Protein AF-A0A2D8QE80-F1 (afdb_monomer)

pLDDT: mean 81.9, std 15.68, range [45.59, 97.5]

Nearest PDB structures (foldseek):
  5c21-assembly1_A  TM=8.845E-01  e=2.090E+00  Escherichia coli
  5c22-assembly3_C  TM=7.938E-01  e=4.450E+00  Escherichia coli
  5c22-assembly4_D  TM=7.635E-01  e=3.923E+00  Escherichia coli
  5azs-assembly1_C  TM=6.085E-01  e=4.739E+00  Pseudomonas aeruginosa PAO1
  4tko-assembly1_B  TM=6.376E-01  e=6.915E+00  Aquifex aeolicus VF5

Foldseek 3Di:
DVLVVQLVVLVVVLVVVVVCVVVVNDDVVVNVVSVVSNVVSVVVVVVVVVVVVVVVVVVCVVVCCPPCVNVVPPDPDDDVVVVCVVCVCVVVDDPPDRD

Sequence (99 aa):
AAREAQVEAATTALDGVAREVDLGRRPLIDLLDAQRDLLDASEALAGARRDVVVAAFGVLAATGGLEARALALDVPYHDPTGDYEAVKWRVFVNPITGE

Secondary structure (DSSP, 8-state):
-HHHHHHHHHHHHHHHHHHHHHTTSS-HHHHHHHHHHHHHHHHHHHH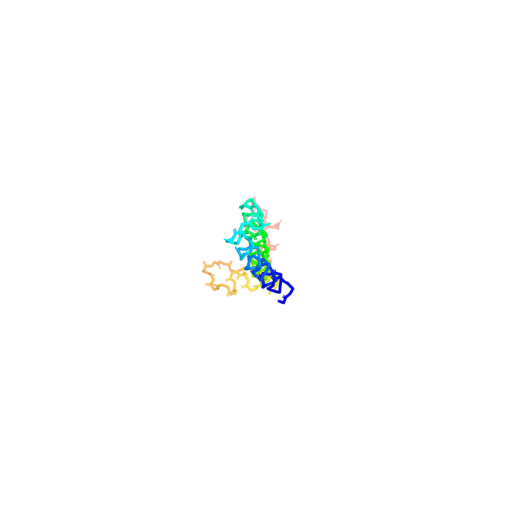HHHHHHHHHHHHHHHTTTTSTTTTT-SS----HHHHHHHHTTTTT--TTS--

Mean predicted aligned error: 12.82 Å

Solvent-accessible surface area (backbone atoms only — not comparable to full-atom values): 5681 Å² total; per-residue (Å²): 106,74,49,55,53,44,31,54,50,29,49,55,49,30,59,50,42,46,56,33,32,76,70,67,76,41,61,67,64,59,39,52,50,32,50,48,52,29,48,56,29,45,52,53,35,53,50,55,55,48,49,52,53,54,49,51,51,50,51,35,47,77,71,44,57,69,34,56,81,62,64,70,47,99,59,92,72,90,45,76,65,62,53,45,65,69,49,67,53,66,84,72,59,55,95,88,51,100,118

Structure (mmCIF, N/CA/C/O backbone):
data_AF-A0A2D8QE80-F1
#
_entry.id   AF-A0A2D8QE80-F1
#
loop_
_atom_site.group_PDB
_atom_site.id
_atom_site.type_symbol
_atom_site.label_atom_id
_atom_site.label_alt_id
_atom_site.label_comp_id
_atom_site.label_asym_id
_atom_site.label_entity_id
_atom_site.label_seq_id
_atom_site.pdbx_PDB_ins_code
_atom_site.Cartn_x
_atom_site.Cartn_y
_atom_site.Cartn_z
_atom_site.occupancy
_atom_site.B_iso_or_equiv
_atom_site.auth_seq_id
_atom_site.auth_comp_id
_atom_site.auth_asym_id
_atom_site.auth_atom_id
_atom_site.pdbx_PDB_model_num
ATOM 1 N N . ALA A 1 1 ? 1.179 -10.799 -1.276 1.00 74.00 1 ALA A N 1
ATOM 2 C CA . ALA A 1 1 ? 1.184 -11.720 -0.120 1.00 74.00 1 ALA A CA 1
ATOM 3 C C . ALA A 1 1 ? 1.390 -10.990 1.211 1.00 74.00 1 ALA A C 1
ATOM 5 O O . ALA A 1 1 ? 0.398 -10.635 1.824 1.00 74.00 1 ALA A O 1
ATOM 6 N N . ALA A 1 2 ? 2.620 -10.694 1.661 1.00 88.88 2 ALA A N 1
ATOM 7 C CA . ALA A 1 2 ? 2.842 -10.152 3.017 1.00 88.88 2 ALA A CA 1
ATOM 8 C C . ALA A 1 2 ? 2.157 -8.793 3.281 1.00 88.88 2 ALA A C 1
ATOM 10 O O . ALA A 1 2 ? 1.516 -8.618 4.310 1.00 88.88 2 ALA A O 1
ATOM 11 N N . ARG A 1 3 ? 2.242 -7.847 2.332 1.00 89.94 3 ARG A N 1
ATOM 12 C CA . ARG A 1 3 ? 1.587 -6.528 2.448 1.00 89.94 3 ARG A CA 1
ATOM 13 C C . ARG A 1 3 ? 0.063 -6.592 2.333 1.00 89.94 3 ARG A C 1
ATOM 15 O O . ARG A 1 3 ? -0.620 -5.795 2.952 1.00 89.94 3 ARG A O 1
ATOM 22 N N . GLU A 1 4 ? -0.467 -7.555 1.584 1.00 92.69 4 GLU A N 1
ATOM 23 C CA . GLU A 1 4 ? -1.919 -7.772 1.469 1.00 92.69 4 GLU A CA 1
ATOM 24 C C . GLU A 1 4 ? -2.477 -8.355 2.769 1.00 92.69 4 GLU A C 1
ATOM 26 O O . GLU A 1 4 ? -3.441 -7.824 3.305 1.00 92.69 4 GLU A O 1
ATOM 31 N N . ALA A 1 5 ? -1.792 -9.349 3.345 1.00 94.00 5 ALA A N 1
ATOM 32 C CA . ALA A 1 5 ? -2.139 -9.892 4.656 1.00 94.00 5 ALA A CA 1
ATOM 33 C C . ALA A 1 5 ? -2.069 -8.827 5.767 1.00 94.00 5 ALA A C 1
ATOM 35 O O . ALA A 1 5 ? -2.872 -8.848 6.694 1.00 94.00 5 ALA A O 1
ATOM 36 N N . GLN A 1 6 ? -1.134 -7.872 5.669 1.00 92.44 6 GLN A N 1
ATOM 37 C CA . GLN A 1 6 ? -1.043 -6.745 6.603 1.00 92.44 6 GLN A CA 1
ATOM 38 C C . GLN A 1 6 ? -2.284 -5.837 6.527 1.00 92.44 6 GLN A C 1
ATOM 40 O O . GLN A 1 6 ? -2.804 -5.440 7.567 1.00 92.44 6 GLN A O 1
ATOM 45 N N . VAL A 1 7 ? -2.781 -5.543 5.321 1.00 96.25 7 VAL A N 1
ATOM 46 C CA . VAL A 1 7 ? -4.011 -4.754 5.119 1.00 96.25 7 VAL A CA 1
ATOM 47 C C . VAL A 1 7 ? -5.237 -5.504 5.642 1.00 96.25 7 VAL A C 1
ATOM 49 O O . VAL A 1 7 ? -6.060 -4.916 6.341 1.00 96.25 7 VAL A O 1
ATOM 52 N N . GLU A 1 8 ? -5.353 -6.805 5.371 1.00 96.69 8 GLU A N 1
ATOM 53 C CA . GLU A 1 8 ? -6.458 -7.630 5.886 1.00 96.69 8 GLU A CA 1
ATOM 54 C C . GLU A 1 8 ? -6.464 -7.698 7.421 1.00 96.69 8 GLU A C 1
ATOM 56 O O . GLU A 1 8 ? -7.512 -7.538 8.058 1.00 96.69 8 GLU A O 1
ATOM 61 N N . ALA A 1 9 ? -5.289 -7.878 8.030 1.00 96.31 9 ALA A N 1
ATOM 62 C CA . ALA A 1 9 ? -5.141 -7.886 9.480 1.00 96.31 9 ALA A CA 1
ATOM 63 C C . ALA A 1 9 ? -5.508 -6.528 10.099 1.00 96.31 9 ALA A C 1
ATOM 65 O O . ALA A 1 9 ? -6.268 -6.490 11.066 1.00 96.31 9 ALA A O 1
ATOM 66 N N . ALA A 1 10 ? -5.028 -5.420 9.521 1.00 95.88 10 ALA A N 1
ATOM 67 C CA . ALA A 1 10 ? -5.355 -4.069 9.979 1.00 95.88 10 ALA A CA 1
ATOM 68 C C . ALA A 1 10 ? -6.855 -3.759 9.838 1.00 95.88 10 ALA A C 1
ATOM 70 O O . ALA A 1 10 ? -7.449 -3.170 10.737 1.00 95.88 10 ALA A O 1
ATOM 71 N N . THR A 1 11 ? -7.492 -4.231 8.762 1.00 96.81 11 THR A N 1
ATOM 72 C CA . THR A 1 11 ? -8.945 -4.100 8.558 1.00 96.81 11 THR A CA 1
ATOM 73 C C . THR A 1 11 ? -9.719 -4.839 9.651 1.00 96.81 11 THR A C 1
ATOM 75 O O . THR A 1 11 ? -10.613 -4.279 10.279 1.00 96.81 11 THR A O 1
ATOM 78 N N . THR A 1 12 ? -9.321 -6.077 9.954 1.00 97.38 12 THR A N 1
ATOM 79 C CA . THR A 1 12 ? -9.958 -6.874 11.016 1.00 97.38 12 THR A CA 1
ATOM 80 C C . THR A 1 12 ? -9.770 -6.236 12.397 1.00 97.38 12 THR A C 1
ATOM 82 O O . THR A 1 12 ? -10.680 -6.262 13.228 1.00 97.38 12 THR A O 1
ATOM 85 N N . ALA A 1 13 ? -8.594 -5.655 12.658 1.00 94.81 13 ALA A N 1
ATOM 86 C CA . ALA A 1 13 ? -8.312 -4.943 13.902 1.00 94.81 13 ALA A CA 1
ATOM 87 C C . ALA A 1 13 ? -9.183 -3.685 14.044 1.00 94.81 13 ALA A C 1
ATOM 89 O O . ALA A 1 13 ? -9.783 -3.480 15.101 1.00 94.81 13 ALA A O 1
ATOM 90 N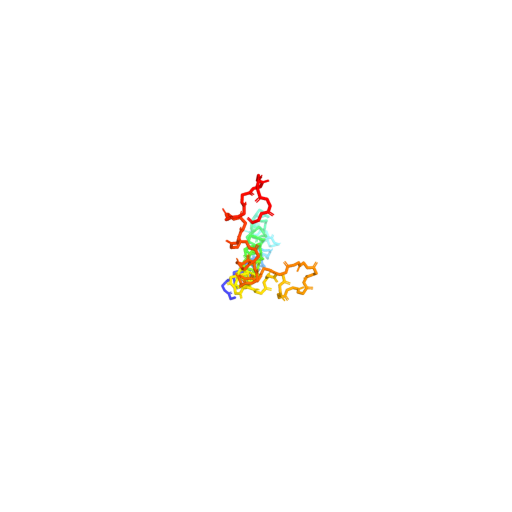 N . LEU A 1 14 ? -9.318 -2.901 12.970 1.00 96.75 14 LEU A N 1
ATOM 91 C CA . LEU A 1 14 ? -10.201 -1.739 12.909 1.00 96.75 14 LEU A CA 1
ATOM 92 C C . LEU A 1 14 ? -11.655 -2.116 13.221 1.00 96.75 14 LEU A C 1
ATOM 94 O O . LEU A 1 14 ? -12.278 -1.478 14.067 1.00 96.75 14 LEU A O 1
ATOM 98 N N . ASP A 1 15 ? -12.170 -3.194 12.627 1.00 96.69 15 ASP A N 1
ATOM 99 C CA . ASP A 1 15 ? -13.527 -3.690 12.897 1.00 96.69 15 ASP A CA 1
ATOM 100 C C . ASP A 1 15 ? -13.716 -4.155 14.353 1.00 96.69 15 ASP A C 1
ATOM 102 O O . ASP A 1 15 ? -14.821 -4.116 14.907 1.00 96.69 15 ASP A O 1
ATOM 106 N N . GLY A 1 16 ? -12.652 -4.639 14.997 1.00 96.12 16 GLY A N 1
ATOM 107 C CA . GLY A 1 16 ? -12.641 -4.950 16.426 1.00 96.12 16 GLY A CA 1
ATOM 108 C C . GLY A 1 16 ? -12.756 -3.691 17.283 1.00 96.12 16 GLY A C 1
ATOM 109 O O . GLY A 1 16 ? -13.652 -3.593 18.122 1.00 96.12 16 GLY A O 1
ATOM 110 N N . VAL A 1 17 ? -11.889 -2.709 17.030 1.00 95.62 17 VAL A N 1
ATOM 111 C CA . VAL A 1 17 ? -11.844 -1.449 17.785 1.00 95.62 17 VAL A CA 1
ATOM 112 C C . VAL A 1 17 ? -13.114 -0.626 17.577 1.00 95.62 17 VAL A C 1
ATOM 114 O O . VAL A 1 17 ? -13.655 -0.107 18.549 1.00 95.62 17 VAL A O 1
ATOM 117 N N . ALA A 1 18 ? -13.649 -0.567 16.355 1.00 94.62 18 ALA A N 1
ATOM 118 C CA . ALA A 1 18 ? -14.903 0.122 16.051 1.00 94.62 18 ALA A CA 1
ATOM 119 C C . ALA A 1 18 ? -16.059 -0.398 16.914 1.00 94.62 18 ALA A C 1
ATOM 121 O O . ALA A 1 18 ? -16.762 0.386 17.549 1.00 94.62 18 ALA A O 1
ATOM 122 N N . ARG A 1 19 ? -16.184 -1.726 17.043 1.00 96.56 19 ARG A N 1
ATOM 123 C CA . ARG A 1 19 ? -17.193 -2.340 17.918 1.00 96.56 19 ARG A CA 1
ATOM 124 C C . ARG A 1 19 ? -16.981 -1.998 19.392 1.00 96.56 19 ARG A C 1
ATOM 126 O O . ARG A 1 19 ? -17.952 -1.828 20.121 1.00 96.56 19 ARG A O 1
ATOM 133 N N . GLU A 1 20 ? -15.740 -1.906 19.862 1.00 95.56 20 GLU A N 1
ATOM 134 C CA . GLU A 1 20 ? -15.454 -1.538 21.255 1.00 95.56 20 GLU A CA 1
ATOM 135 C C . GLU A 1 20 ? -15.720 -0.055 21.544 1.00 95.56 20 GLU A C 1
ATOM 137 O O . GLU A 1 20 ? -16.175 0.276 22.643 1.00 95.56 20 GLU A O 1
ATOM 142 N N . VAL A 1 21 ? -15.491 0.822 20.565 1.00 95.69 21 VAL A N 1
ATOM 143 C CA . VAL A 1 21 ? -15.811 2.253 20.650 1.00 95.69 21 VAL A CA 1
ATOM 144 C C . VAL A 1 21 ? -17.322 2.483 20.632 1.00 95.69 21 VAL A C 1
ATOM 146 O O . VAL A 1 21 ? -17.815 3.229 21.476 1.00 95.69 21 VAL A O 1
ATOM 149 N N . ASP A 1 22 ? -18.075 1.780 19.780 1.00 94.44 22 ASP A N 1
ATOM 150 C CA . ASP A 1 22 ? -19.548 1.840 19.757 1.00 94.44 22 ASP A CA 1
ATOM 151 C C . ASP A 1 22 ? -20.169 1.407 21.094 1.00 94.44 22 ASP A C 1
ATOM 153 O O . ASP A 1 22 ? -21.174 1.955 21.547 1.00 94.44 22 ASP A O 1
ATOM 157 N N . LEU A 1 23 ? -19.544 0.433 21.762 1.00 95.81 23 LEU A N 1
ATOM 158 C CA . LEU A 1 23 ? -19.937 -0.029 23.095 1.00 95.81 23 LEU A CA 1
ATOM 159 C C . LEU A 1 23 ? -19.437 0.885 24.231 1.00 95.81 23 LEU A C 1
ATOM 161 O O . LEU A 1 23 ? -19.690 0.584 25.399 1.00 95.81 23 LEU A O 1
ATOM 165 N N . GLY A 1 24 ? -18.700 1.957 23.923 1.00 94.00 24 GLY A N 1
ATOM 166 C CA . GLY A 1 24 ? -18.109 2.871 24.905 1.00 94.00 24 GLY A CA 1
ATOM 167 C C . GLY A 1 24 ? -17.016 2.240 25.775 1.00 94.00 24 GLY A C 1
ATOM 168 O O . GLY A 1 24 ? -16.711 2.751 26.851 1.00 94.00 24 GLY A O 1
ATOM 169 N N . ARG A 1 25 ? -16.446 1.105 25.349 1.00 93.38 25 ARG A N 1
ATOM 170 C CA . ARG A 1 25 ? -15.392 0.368 26.070 1.00 93.38 25 ARG A CA 1
ATOM 171 C C . ARG A 1 25 ? -13.987 0.828 25.704 1.00 93.38 25 ARG A C 1
ATOM 173 O O . ARG A 1 25 ? -13.060 0.575 26.472 1.00 93.38 25 ARG A O 1
ATOM 180 N N . ARG A 1 26 ? -13.840 1.509 24.566 1.00 91.38 26 ARG A N 1
ATOM 181 C CA . ARG A 1 26 ? -12.603 2.166 24.147 1.00 91.38 26 ARG A CA 1
ATOM 182 C C . ARG A 1 26 ? -12.815 3.641 23.805 1.00 91.38 26 ARG A C 1
ATOM 184 O O . ARG A 1 26 ? -13.909 4.015 23.381 1.00 91.38 26 ARG A O 1
ATOM 191 N N . PRO A 1 27 ? -11.784 4.483 23.981 1.00 94.94 27 PRO A N 1
ATOM 192 C CA . PRO A 1 27 ? -11.782 5.856 23.489 1.00 94.94 27 PRO A CA 1
ATOM 193 C C . PRO A 1 27 ? -11.893 5.938 21.958 1.00 94.94 27 PRO A C 1
ATOM 195 O O . PRO A 1 27 ? -11.332 5.107 21.252 1.00 94.94 27 PRO A O 1
ATOM 198 N N . LEU A 1 28 ? -12.509 7.005 21.431 1.00 93.00 28 LEU A N 1
ATOM 199 C CA . LEU A 1 28 ? -12.544 7.284 19.983 1.00 93.00 28 LEU A CA 1
ATOM 200 C C . LEU A 1 28 ? -11.140 7.441 19.369 1.00 93.00 28 LEU A C 1
ATOM 202 O O . LEU A 1 28 ? -10.961 7.168 18.186 1.00 93.00 28 LEU A O 1
ATOM 206 N N . ILE A 1 29 ? -10.143 7.865 20.155 1.00 96.25 29 ILE A N 1
ATOM 207 C CA . ILE A 1 29 ? -8.766 7.986 19.660 1.00 96.25 29 ILE A CA 1
ATOM 208 C C . ILE A 1 29 ? -8.196 6.627 19.230 1.00 96.25 29 ILE A C 1
ATOM 210 O O . ILE A 1 29 ? -7.542 6.568 18.198 1.00 96.25 29 ILE A O 1
ATOM 214 N N . ASP A 1 30 ? -8.567 5.531 19.902 1.00 95.00 30 ASP A N 1
ATOM 215 C CA . ASP A 1 30 ? -8.146 4.179 19.514 1.00 95.00 30 ASP A CA 1
ATOM 216 C C . ASP A 1 30 ? -8.708 3.795 18.132 1.00 95.00 30 ASP A C 1
ATOM 218 O O . ASP A 1 30 ? -8.046 3.105 17.359 1.00 95.00 30 ASP A O 1
ATOM 222 N N . LEU A 1 31 ? -9.923 4.253 17.792 1.00 95.69 31 LEU A N 1
ATOM 223 C CA . LEU A 1 31 ? -10.500 4.045 16.459 1.00 95.69 31 LEU A CA 1
ATOM 224 C C . LEU A 1 31 ? -9.727 4.822 15.393 1.00 95.69 31 LEU A C 1
ATOM 226 O O . LEU A 1 31 ? -9.470 4.288 14.317 1.00 95.69 31 LEU A O 1
ATOM 230 N N . LEU A 1 32 ? -9.361 6.072 15.680 1.00 96.38 32 LEU A N 1
ATOM 231 C CA . LEU A 1 32 ? -8.572 6.892 14.760 1.00 96.38 32 LEU A CA 1
ATOM 232 C C . LEU A 1 32 ? -7.170 6.307 14.553 1.00 96.38 32 LEU A C 1
ATOM 234 O O . LEU A 1 32 ? -6.683 6.291 13.423 1.00 96.38 32 LEU A O 1
ATOM 238 N N . ASP A 1 33 ? -6.558 5.772 15.608 1.00 96.62 33 ASP A N 1
ATOM 239 C CA . ASP A 1 33 ? -5.273 5.077 15.523 1.00 96.62 33 ASP A CA 1
ATOM 240 C C . ASP A 1 33 ? -5.395 3.799 14.677 1.00 96.62 33 ASP A C 1
ATOM 242 O O . ASP A 1 33 ? -4.609 3.598 13.756 1.00 96.62 33 ASP A O 1
ATOM 246 N N . ALA A 1 34 ? -6.444 2.993 14.873 1.00 96.19 34 ALA A N 1
ATOM 247 C CA . ALA A 1 34 ? -6.684 1.812 14.040 1.00 96.19 34 ALA A CA 1
ATOM 248 C C . ALA A 1 34 ? -6.957 2.163 12.560 1.00 96.19 34 ALA A C 1
ATOM 250 O O . ALA A 1 34 ? -6.543 1.436 11.654 1.00 96.19 34 ALA A O 1
ATOM 251 N N . GLN A 1 35 ? -7.633 3.286 12.286 1.00 96.75 35 GLN A N 1
ATOM 252 C CA . GLN A 1 35 ? -7.815 3.793 10.920 1.00 96.75 35 GLN A CA 1
ATOM 253 C C . GLN A 1 35 ? -6.486 4.229 10.300 1.00 96.75 35 GLN A C 1
ATOM 255 O O . GLN A 1 35 ? -6.242 3.965 9.120 1.00 96.75 35 GLN A O 1
ATOM 260 N N . ARG A 1 36 ? -5.619 4.870 11.089 1.00 97.38 36 ARG A N 1
ATOM 261 C CA . ARG A 1 36 ? -4.270 5.244 10.665 1.00 97.38 36 ARG A CA 1
ATOM 262 C C . ARG A 1 36 ? -3.422 4.014 10.353 1.00 97.38 36 ARG A C 1
ATOM 264 O O . ARG A 1 36 ? -2.793 3.986 9.303 1.00 97.38 36 ARG A O 1
ATOM 271 N N . ASP A 1 37 ? -3.468 2.980 11.185 1.00 95.94 37 ASP A N 1
ATOM 272 C CA . ASP A 1 37 ? -2.732 1.735 10.946 1.00 95.94 37 ASP A CA 1
ATOM 273 C C . ASP A 1 37 ? -3.162 1.057 9.631 1.00 95.94 37 ASP A C 1
ATOM 275 O O . ASP A 1 37 ? -2.325 0.563 8.867 1.00 95.94 37 ASP A O 1
ATOM 279 N N . LEU A 1 38 ? -4.466 1.060 9.326 1.00 97.00 38 LEU A N 1
ATOM 280 C CA . LEU A 1 38 ? -4.986 0.567 8.047 1.00 97.00 38 LEU A CA 1
ATOM 281 C C . LEU A 1 38 ? -4.509 1.417 6.861 1.00 97.00 38 LEU A C 1
ATOM 283 O O . LEU A 1 38 ? -4.174 0.869 5.803 1.00 97.00 38 LEU A O 1
ATOM 287 N N . LEU A 1 39 ? -4.475 2.742 7.021 1.00 97.31 39 LEU A N 1
ATOM 288 C CA . LEU A 1 39 ? -3.962 3.651 6.000 1.00 97.31 39 LEU A CA 1
ATOM 289 C C . LEU A 1 39 ? -2.476 3.384 5.731 1.00 97.31 39 LEU A C 1
ATOM 291 O O . LEU A 1 39 ? -2.108 3.142 4.583 1.00 97.31 39 LEU A O 1
ATOM 295 N N . ASP A 1 40 ? -1.656 3.317 6.778 1.00 96.88 40 ASP A N 1
ATOM 296 C CA . ASP A 1 40 ? -0.217 3.056 6.685 1.00 96.88 40 ASP A CA 1
ATOM 297 C C . ASP A 1 40 ? 0.058 1.691 6.013 1.00 96.88 40 ASP A C 1
ATOM 299 O O . ASP A 1 40 ? 0.933 1.563 5.148 1.00 96.88 40 ASP A O 1
ATOM 303 N N . ALA A 1 41 ? -0.730 0.657 6.339 1.00 96.44 41 ALA A N 1
ATOM 304 C CA . ALA A 1 41 ? -0.649 -0.647 5.677 1.00 96.44 41 ALA A CA 1
ATOM 305 C C . ALA A 1 41 ? -1.018 -0.574 4.182 1.00 96.44 41 ALA A C 1
ATOM 307 O O . ALA A 1 41 ? -0.368 -1.209 3.342 1.00 96.44 41 ALA A O 1
ATOM 308 N N . SER A 1 42 ? -2.041 0.212 3.840 1.00 95.25 42 SER A N 1
ATOM 309 C CA . SER A 1 42 ? -2.503 0.402 2.461 1.00 95.25 42 SER A CA 1
ATOM 310 C C . SER A 1 42 ? -1.484 1.174 1.618 1.00 95.25 42 SER A C 1
ATOM 312 O O . SER A 1 42 ? -1.214 0.793 0.475 1.00 95.25 42 SER A O 1
ATOM 314 N N . GLU A 1 43 ? -0.857 2.206 2.186 1.00 97.50 43 GLU A N 1
ATOM 315 C CA . GLU A 1 43 ? 0.235 2.947 1.549 1.00 97.50 43 GLU A CA 1
ATOM 316 C C . GLU A 1 43 ? 1.443 2.045 1.288 1.00 97.50 43 GLU A C 1
ATOM 318 O O . GLU A 1 43 ? 1.986 2.033 0.178 1.00 97.50 43 GLU A O 1
ATOM 323 N N . ALA A 1 44 ? 1.822 1.213 2.262 1.00 95.00 44 ALA A N 1
ATOM 324 C CA . ALA A 1 44 ? 2.905 0.250 2.093 1.00 95.00 44 ALA A CA 1
ATOM 325 C C . ALA A 1 44 ? 2.616 -0.770 0.975 1.00 95.00 44 ALA A C 1
ATOM 327 O O . ALA A 1 44 ? 3.523 -1.146 0.226 1.00 95.00 44 ALA A O 1
ATOM 328 N N . LEU A 1 45 ? 1.361 -1.212 0.828 1.00 95.44 45 LEU A N 1
ATOM 329 C CA . LEU A 1 45 ? 0.946 -2.079 -0.276 1.00 95.44 45 LEU A CA 1
ATOM 330 C C . LEU A 1 45 ? 1.022 -1.359 -1.631 1.00 95.44 45 LEU A C 1
ATOM 332 O O . LEU A 1 45 ? 1.514 -1.937 -2.604 1.00 95.44 45 LEU A O 1
ATOM 336 N N . ALA A 1 46 ? 0.563 -0.109 -1.709 1.00 95.62 46 ALA A N 1
ATOM 337 C CA . ALA A 1 46 ? 0.637 0.694 -2.929 1.00 95.62 46 ALA A CA 1
ATOM 338 C C . ALA A 1 46 ? 2.092 0.953 -3.355 1.00 95.62 46 ALA A C 1
ATOM 340 O O . ALA A 1 46 ? 2.426 0.781 -4.530 1.00 95.62 46 ALA A O 1
ATOM 341 N N . GLY A 1 47 ? 2.968 1.281 -2.399 1.00 96.25 47 GLY A N 1
ATOM 342 C CA . GLY A 1 47 ? 4.409 1.414 -2.615 1.00 96.25 47 GLY A CA 1
ATOM 343 C C . GLY A 1 47 ? 5.026 0.125 -3.153 1.00 96.25 47 GLY A C 1
ATOM 344 O O . GLY A 1 47 ? 5.636 0.136 -4.218 1.00 96.25 47 GLY A O 1
ATOM 345 N N . ALA A 1 48 ? 4.754 -1.014 -2.510 1.00 94.56 48 ALA A N 1
ATOM 346 C CA . ALA A 1 48 ? 5.258 -2.308 -2.971 1.00 94.56 48 ALA A CA 1
ATOM 347 C C . ALA A 1 48 ? 4.799 -2.653 -4.402 1.00 94.56 48 ALA A C 1
ATOM 349 O O . ALA A 1 48 ? 5.573 -3.187 -5.195 1.00 94.56 48 ALA A O 1
ATOM 350 N N . ARG A 1 49 ? 3.550 -2.330 -4.766 1.00 94.44 49 ARG A N 1
ATOM 351 C CA . ARG A 1 49 ? 3.045 -2.515 -6.139 1.00 94.44 49 ARG A CA 1
ATOM 352 C C . ARG A 1 49 ? 3.763 -1.610 -7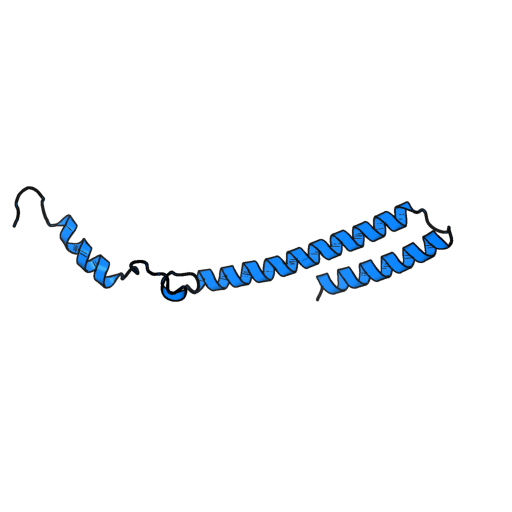.137 1.00 94.44 49 ARG A C 1
ATOM 354 O O . ARG A 1 49 ? 4.111 -2.062 -8.226 1.00 94.44 49 ARG A O 1
ATOM 361 N N . ARG A 1 50 ? 4.009 -0.352 -6.767 1.00 95.56 50 ARG A N 1
ATOM 362 C CA . ARG A 1 50 ? 4.783 0.587 -7.585 1.00 95.56 50 ARG A CA 1
ATOM 363 C C . ARG A 1 50 ? 6.207 0.082 -7.809 1.00 95.56 50 ARG A C 1
ATOM 365 O O . ARG A 1 50 ? 6.679 0.128 -8.941 1.00 95.56 50 ARG A O 1
ATOM 372 N N . ASP A 1 51 ? 6.864 -0.420 -6.770 1.00 93.06 51 ASP A N 1
ATOM 373 C CA . ASP A 1 51 ? 8.246 -0.898 -6.852 1.00 93.06 51 ASP A CA 1
ATOM 374 C C . ASP A 1 51 ? 8.388 -2.063 -7.835 1.00 93.06 51 ASP A C 1
ATOM 376 O O . ASP A 1 51 ? 9.346 -2.104 -8.601 1.00 93.06 51 ASP A O 1
ATOM 380 N N . VAL A 1 52 ? 7.397 -2.961 -7.896 1.00 92.12 52 VAL A N 1
ATOM 381 C CA . VAL A 1 52 ? 7.353 -4.036 -8.902 1.00 92.12 52 VAL A CA 1
ATOM 382 C C . VAL A 1 52 ? 7.316 -3.470 -10.322 1.00 92.12 52 VAL A C 1
ATOM 384 O O . VAL A 1 52 ? 8.049 -3.939 -11.190 1.00 92.12 52 VAL A O 1
ATOM 387 N N . VAL A 1 53 ? 6.496 -2.446 -10.567 1.00 92.12 53 VAL A N 1
ATOM 388 C CA . VAL A 1 53 ? 6.394 -1.804 -11.886 1.00 92.12 53 VAL A CA 1
ATOM 389 C C . VAL A 1 53 ? 7.701 -1.098 -12.252 1.00 92.12 53 VAL A C 1
ATOM 391 O O . VAL A 1 53 ? 8.199 -1.261 -13.364 1.00 92.12 53 VAL A O 1
ATOM 394 N N . VAL A 1 54 ? 8.297 -0.358 -11.316 1.00 93.50 54 VAL A N 1
ATOM 395 C CA . VAL A 1 54 ? 9.591 0.312 -11.525 1.00 93.50 54 VAL A CA 1
ATOM 396 C C . VAL A 1 54 ? 10.697 -0.708 -11.792 1.00 93.50 54 VAL A C 1
ATOM 398 O O . VAL A 1 54 ? 11.483 -0.523 -12.718 1.00 93.50 54 VAL A O 1
ATOM 401 N N . ALA A 1 55 ? 10.734 -1.810 -11.042 1.00 90.06 55 ALA A N 1
ATOM 402 C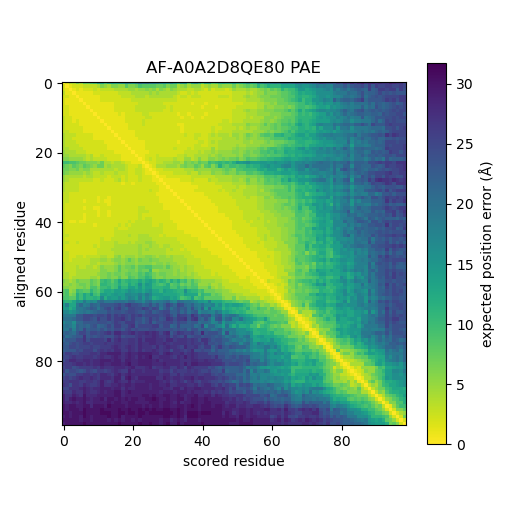 CA . ALA A 1 55 ? 11.684 -2.893 -11.263 1.00 90.06 55 ALA A CA 1
ATOM 403 C C . ALA A 1 55 ? 11.493 -3.545 -12.640 1.00 90.06 55 ALA A C 1
ATOM 405 O O . ALA A 1 55 ? 12.477 -3.790 -13.336 1.00 90.06 55 ALA A O 1
ATOM 406 N N . ALA A 1 56 ? 10.248 -3.765 -13.075 1.00 87.19 56 ALA A N 1
ATOM 407 C CA . ALA A 1 56 ? 9.952 -4.287 -14.407 1.00 87.19 56 ALA A CA 1
ATOM 408 C C . ALA A 1 56 ? 10.465 -3.353 -15.516 1.00 87.19 56 ALA A C 1
ATOM 410 O O . ALA A 1 56 ? 11.109 -3.815 -16.459 1.00 87.19 56 ALA A O 1
ATOM 411 N N . PHE A 1 57 ? 10.265 -2.037 -15.378 1.00 85.88 57 PHE A N 1
ATOM 412 C CA . PHE A 1 57 ? 10.852 -1.058 -16.298 1.00 85.88 57 PHE A CA 1
ATOM 413 C C . PHE A 1 57 ? 12.382 -1.021 -16.227 1.00 85.88 57 PHE A C 1
ATOM 415 O O . PHE A 1 57 ? 13.027 -0.869 -17.260 1.00 85.88 57 PHE A O 1
ATOM 422 N N . GLY A 1 58 ? 12.977 -1.213 -15.048 1.00 85.69 58 GLY A N 1
ATOM 423 C CA . GLY A 1 58 ? 14.426 -1.339 -14.889 1.00 85.69 58 GLY A CA 1
ATOM 424 C C . GLY A 1 58 ? 14.997 -2.539 -15.650 1.00 85.69 58 GLY A C 1
ATOM 425 O O . GLY A 1 58 ? 16.002 -2.404 -16.345 1.00 85.69 58 GLY A O 1
ATOM 426 N N . VAL A 1 59 ? 14.324 -3.692 -15.596 1.00 84.81 59 VAL A N 1
ATOM 427 C CA . VAL A 1 59 ?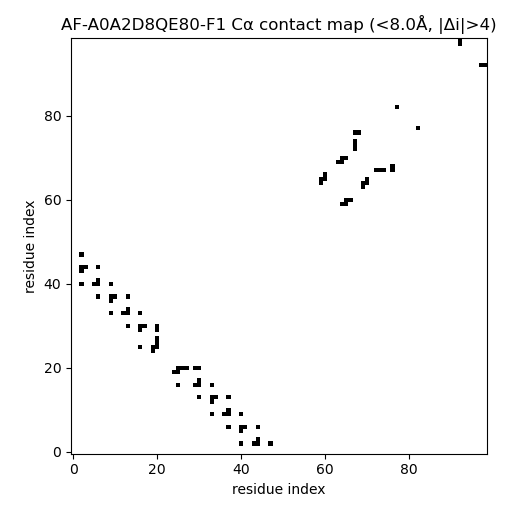 14.688 -4.875 -16.394 1.00 84.81 59 VAL A CA 1
ATOM 428 C C . VAL A 1 59 ? 14.517 -4.598 -17.889 1.00 84.81 59 VAL A C 1
ATOM 430 O O . VAL A 1 59 ? 15.402 -4.930 -18.678 1.00 84.81 59 VAL A O 1
ATOM 433 N N . LEU A 1 60 ? 13.423 -3.948 -18.295 1.00 82.50 60 LEU A N 1
ATOM 434 C CA . LEU A 1 60 ? 13.195 -3.571 -19.694 1.00 82.50 60 LEU A CA 1
ATOM 435 C C . LEU A 1 60 ? 14.277 -2.607 -20.213 1.00 82.50 60 LEU A C 1
ATOM 437 O O . LEU A 1 60 ? 14.732 -2.745 -21.344 1.00 82.50 60 LEU A O 1
ATOM 441 N N . ALA A 1 61 ? 14.733 -1.671 -19.378 1.00 78.38 61 ALA A N 1
ATOM 442 C CA . ALA A 1 61 ? 15.825 -0.759 -19.708 1.00 78.38 61 ALA A CA 1
ATOM 443 C C . ALA A 1 61 ? 17.156 -1.504 -19.850 1.00 78.38 61 ALA A C 1
ATOM 445 O O . ALA A 1 61 ? 17.848 -1.337 -20.849 1.00 78.38 61 ALA A O 1
ATOM 446 N N . ALA A 1 62 ? 17.489 -2.366 -18.885 1.00 77.88 62 ALA A N 1
ATOM 447 C CA . ALA A 1 62 ? 18.735 -3.132 -18.886 1.00 77.88 62 ALA A CA 1
ATOM 448 C C . ALA A 1 62 ? 18.830 -4.138 -20.046 1.00 77.88 62 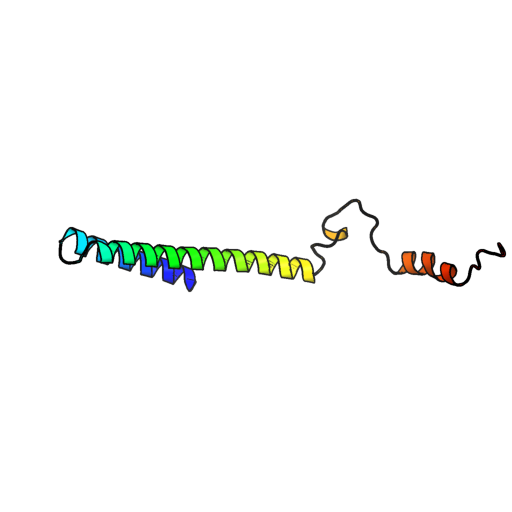ALA A C 1
ATOM 450 O O . ALA A 1 62 ? 19.927 -4.484 -20.473 1.00 77.88 62 ALA A O 1
ATOM 451 N N . THR A 1 63 ? 17.691 -4.608 -20.558 1.00 79.69 63 THR A N 1
ATOM 452 C CA . THR A 1 63 ? 17.615 -5.538 -21.697 1.00 79.69 63 THR A CA 1
ATOM 453 C C . THR A 1 63 ? 17.531 -4.837 -23.057 1.00 79.69 63 THR A C 1
ATOM 455 O O . THR A 1 63 ? 17.440 -5.513 -24.078 1.00 79.69 63 THR A O 1
ATOM 458 N N . GLY A 1 64 ? 17.569 -3.499 -23.096 1.00 71.81 64 GLY A N 1
ATOM 459 C CA . GLY A 1 64 ? 17.504 -2.714 -24.335 1.00 71.81 64 GLY A CA 1
ATOM 460 C C . GLY A 1 64 ? 16.088 -2.524 -24.894 1.00 71.81 64 GLY A C 1
ATOM 461 O O . GLY A 1 64 ? 15.904 -1.903 -25.937 1.00 71.81 64 GLY A O 1
ATOM 462 N N . GLY A 1 65 ? 15.052 -2.992 -24.191 1.00 67.38 65 GLY A N 1
ATOM 463 C CA . GLY A 1 65 ? 13.648 -2.820 -24.584 1.00 67.38 65 GLY A CA 1
ATOM 464 C C . GLY A 1 65 ? 13.136 -1.375 -24.505 1.00 67.38 65 GLY A C 1
ATOM 465 O O . GLY A 1 65 ? 12.057 -1.086 -25.012 1.00 67.38 65 GLY A O 1
ATOM 466 N N . LEU A 1 66 ? 13.907 -0.469 -23.892 1.00 64.06 66 LEU A N 1
ATOM 467 C CA . LEU A 1 66 ? 13.667 0.980 -23.890 1.00 64.06 66 LEU A CA 1
ATOM 468 C C . LEU A 1 66 ? 14.574 1.752 -24.871 1.00 64.06 66 LEU A C 1
ATOM 470 O O . LEU A 1 66 ? 14.552 2.982 -2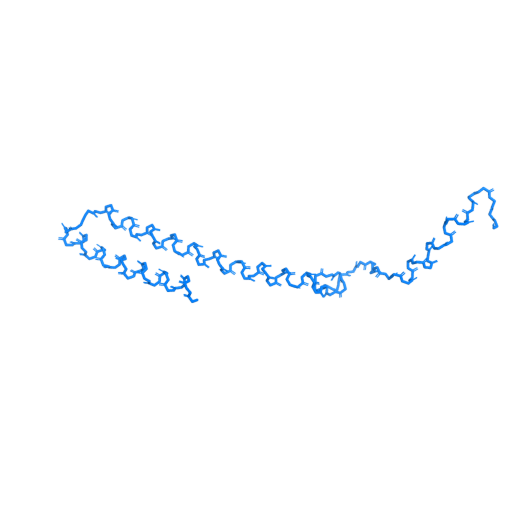4.880 1.00 64.06 66 LEU A O 1
ATOM 474 N N . GLU A 1 67 ? 15.367 1.071 -25.703 1.00 62.88 67 GLU A N 1
ATOM 475 C CA . GLU A 1 67 ? 16.184 1.729 -26.730 1.00 62.88 67 GLU A CA 1
ATOM 476 C C . GLU A 1 67 ? 15.333 2.179 -27.926 1.00 62.88 67 GLU A C 1
ATOM 478 O O . GLU A 1 67 ? 14.301 1.582 -28.238 1.00 62.88 67 GLU A O 1
ATOM 483 N N . ALA A 1 68 ? 15.788 3.212 -28.649 1.00 61.47 68 ALA A N 1
ATOM 484 C CA . ALA A 1 68 ? 15.077 3.783 -29.801 1.00 61.47 68 ALA A CA 1
ATOM 485 C C . ALA A 1 68 ? 14.654 2.723 -30.836 1.00 61.47 68 ALA A C 1
ATOM 487 O O . ALA A 1 68 ? 13.602 2.854 -31.462 1.00 61.47 68 ALA A O 1
ATOM 488 N N . ARG A 1 69 ? 15.454 1.654 -30.983 1.00 59.97 69 ARG A N 1
ATOM 489 C CA . ARG A 1 69 ? 15.186 0.517 -31.875 1.00 59.97 69 ARG A CA 1
ATOM 490 C C . ARG A 1 69 ? 14.007 -0.344 -31.404 1.00 59.97 69 ARG A C 1
ATOM 492 O O . ARG A 1 69 ? 13.251 -0.825 -32.240 1.00 59.97 69 ARG A O 1
ATOM 499 N N . ALA A 1 70 ? 13.832 -0.519 -30.094 1.00 63.00 70 ALA A N 1
ATOM 500 C CA . ALA A 1 70 ? 12.709 -1.252 -29.508 1.00 63.00 70 ALA A CA 1
ATOM 501 C C . ALA A 1 70 ? 11.429 -0.399 -29.425 1.00 63.00 70 ALA A C 1
ATOM 503 O O . ALA A 1 70 ? 10.331 -0.930 -29.570 1.00 63.00 70 ALA A O 1
ATOM 504 N N . LEU A 1 71 ? 11.564 0.925 -29.261 1.00 66.12 71 LEU A N 1
ATOM 505 C CA . LEU A 1 71 ? 10.447 1.883 -29.271 1.00 66.12 71 LEU A CA 1
ATOM 506 C C . LEU A 1 71 ? 10.019 2.342 -30.678 1.00 66.12 71 LEU A C 1
ATOM 508 O O . LEU A 1 71 ? 9.108 3.162 -30.783 1.00 66.12 71 LEU A O 1
ATOM 512 N N . ALA A 1 72 ? 10.662 1.837 -31.739 1.00 66.69 72 ALA A N 1
ATOM 513 C CA . ALA A 1 72 ? 10.427 2.234 -33.132 1.00 66.69 72 ALA A CA 1
ATOM 514 C C . ALA A 1 72 ? 10.433 3.764 -33.338 1.00 66.69 72 ALA A C 1
ATOM 516 O O . ALA A 1 72 ? 9.631 4.314 -34.093 1.00 66.69 72 ALA A O 1
ATOM 517 N N . LEU A 1 73 ? 11.322 4.462 -32.628 1.00 64.50 73 LEU A N 1
ATOM 518 C CA . LEU A 1 73 ? 11.422 5.917 -32.686 1.00 64.50 73 LEU A CA 1
ATOM 519 C C . LEU A 1 73 ? 12.150 6.332 -33.975 1.00 64.50 73 LEU A C 1
ATOM 521 O O . LEU A 1 73 ? 13.170 5.728 -34.308 1.00 64.50 73 LEU A O 1
ATOM 525 N N . ASP A 1 74 ? 11.648 7.354 -34.676 1.00 61.88 74 ASP A N 1
ATOM 526 C CA . ASP A 1 74 ? 12.241 7.896 -35.912 1.00 61.88 74 ASP A CA 1
ATOM 527 C C . ASP A 1 74 ? 13.464 8.772 -35.591 1.00 61.88 74 ASP A C 1
ATOM 529 O O . ASP A 1 74 ? 13.418 10.001 -35.584 1.00 61.88 74 ASP A O 1
ATOM 533 N N . VAL A 1 75 ? 14.553 8.117 -35.195 1.00 70.50 75 VAL A N 1
ATOM 534 C CA . VAL A 1 75 ? 15.827 8.738 -34.819 1.00 70.50 75 VAL A CA 1
ATOM 535 C C . VAL A 1 75 ? 16.938 7.930 -35.488 1.00 70.50 75 VAL A C 1
ATOM 537 O O . VAL A 1 75 ? 16.820 6.703 -35.542 1.00 70.50 75 VAL A O 1
ATOM 540 N N . PRO A 1 76 ? 18.023 8.554 -35.989 1.00 62.88 76 PRO A N 1
ATOM 541 C CA . PRO A 1 76 ? 19.162 7.807 -36.512 1.00 62.88 76 PRO A CA 1
ATOM 542 C C . PRO A 1 76 ? 19.680 6.819 -35.460 1.00 62.88 76 PRO A C 1
ATOM 544 O O . PRO A 1 76 ? 20.149 7.209 -34.390 1.00 62.88 76 PRO A O 1
ATOM 547 N N . TYR A 1 77 ? 19.545 5.525 -35.755 1.00 65.81 77 TYR A N 1
ATOM 548 C CA . TYR A 1 77 ? 20.027 4.457 -34.888 1.00 65.81 77 TYR A CA 1
ATOM 549 C C . TYR A 1 77 ? 21.552 4.419 -34.927 1.00 65.81 77 TYR A C 1
ATOM 551 O O . TYR A 1 77 ? 22.135 4.427 -36.008 1.00 65.81 77 TYR A O 1
ATOM 559 N N . HIS A 1 78 ? 22.186 4.327 -33.759 1.00 59.88 78 HIS A N 1
ATOM 560 C CA . HIS A 1 78 ? 23.630 4.133 -33.672 1.00 59.88 78 HIS A CA 1
ATOM 561 C C . HIS A 1 78 ? 23.999 2.775 -34.292 1.00 59.88 78 HIS A C 1
ATOM 563 O O . HIS A 1 78 ? 23.580 1.728 -33.788 1.00 59.88 78 HIS A O 1
ATOM 569 N N . ASP A 1 79 ? 24.740 2.796 -35.401 1.00 64.56 79 ASP A N 1
ATOM 570 C CA . ASP A 1 79 ? 25.361 1.617 -36.006 1.00 64.56 79 ASP A CA 1
ATOM 571 C C . ASP A 1 79 ? 26.867 1.699 -35.734 1.00 64.56 79 ASP A C 1
ATOM 573 O O . ASP A 1 79 ? 27.556 2.495 -36.374 1.00 64.56 79 ASP A O 1
ATOM 577 N N . PRO A 1 80 ? 27.409 0.881 -34.814 1.00 61.94 80 PRO A N 1
ATOM 578 C CA . PRO A 1 80 ? 28.825 0.923 -34.464 1.00 61.94 80 PRO A CA 1
ATOM 579 C C . PRO A 1 80 ? 29.746 0.704 -35.667 1.00 61.94 80 PRO A C 1
ATOM 581 O O . PRO A 1 80 ? 30.868 1.201 -35.670 1.00 61.94 80 PRO A O 1
ATOM 584 N N . THR A 1 81 ? 29.289 -0.031 -36.686 1.00 63.72 81 THR A N 1
ATOM 585 C CA . THR A 1 81 ? 30.091 -0.341 -37.876 1.00 63.72 81 THR A CA 1
ATOM 586 C C . THR A 1 81 ? 30.090 0.844 -38.837 1.00 63.72 81 THR A C 1
ATOM 588 O O . THR A 1 81 ? 31.159 1.326 -39.211 1.00 63.72 81 THR A O 1
ATOM 591 N N . GLY A 1 82 ? 28.904 1.358 -39.178 1.00 63.47 82 GLY A N 1
ATOM 592 C CA . GLY A 1 82 ? 28.737 2.519 -40.053 1.00 63.47 82 GLY A CA 1
ATOM 593 C C . GLY A 1 82 ? 29.313 3.811 -39.466 1.00 63.47 82 GLY A C 1
ATOM 594 O O . GLY A 1 82 ? 29.996 4.552 -40.172 1.00 63.47 82 GLY A O 1
ATOM 595 N N . ASP A 1 83 ? 29.132 4.048 -38.165 1.00 63.31 83 ASP A N 1
ATOM 596 C CA . ASP A 1 83 ? 29.668 5.231 -37.484 1.00 63.31 83 ASP A CA 1
ATOM 597 C C . ASP A 1 83 ? 31.194 5.155 -37.321 1.00 63.31 83 ASP A C 1
ATOM 599 O O . ASP A 1 83 ? 31.888 6.168 -37.454 1.00 63.31 83 ASP A O 1
ATOM 603 N N . TYR A 1 84 ? 31.752 3.957 -37.106 1.00 60.78 84 TYR A N 1
ATOM 604 C CA . TYR A 1 84 ? 33.202 3.759 -37.115 1.00 60.78 84 TYR A CA 1
ATOM 605 C C . TYR A 1 84 ? 33.789 4.031 -38.504 1.00 60.78 84 TYR A C 1
ATOM 607 O O . TYR A 1 84 ? 34.772 4.762 -38.617 1.00 60.78 84 TYR A O 1
ATOM 615 N N . GLU A 1 85 ? 33.170 3.521 -39.574 1.00 64.62 85 GLU A N 1
ATOM 616 C CA . GLU A 1 85 ? 33.603 3.798 -40.948 1.00 64.62 85 GLU A CA 1
ATOM 617 C C . GLU A 1 85 ? 33.491 5.281 -41.326 1.00 64.62 85 GLU A C 1
ATOM 619 O O . GLU A 1 85 ? 34.373 5.803 -42.012 1.00 64.62 85 GLU A O 1
ATOM 624 N N . ALA A 1 86 ? 32.452 5.971 -40.847 1.00 63.56 86 ALA A N 1
ATOM 625 C CA . ALA A 1 86 ? 32.236 7.393 -41.094 1.00 63.56 86 ALA A CA 1
ATOM 626 C C . ALA A 1 86 ? 33.255 8.289 -40.368 1.00 63.56 86 ALA A C 1
ATOM 628 O O . ALA A 1 86 ? 33.624 9.352 -40.869 1.00 63.56 86 ALA A O 1
ATOM 629 N N . VAL A 1 87 ? 33.731 7.875 -39.189 1.00 64.62 87 VAL A N 1
ATOM 630 C CA . VAL A 1 87 ? 34.646 8.680 -38.363 1.00 64.62 87 VAL A CA 1
ATOM 631 C C . VAL A 1 87 ? 36.114 8.271 -38.535 1.00 64.62 87 VAL A C 1
ATOM 633 O O . VAL A 1 87 ? 36.987 9.107 -38.285 1.00 64.62 87 VAL A O 1
ATOM 636 N N . LYS A 1 88 ? 36.421 7.053 -39.021 1.00 65.75 88 LYS A N 1
ATOM 637 C CA . LYS A 1 88 ? 37.803 6.524 -39.090 1.00 65.75 88 LYS A CA 1
ATOM 638 C C . LYS A 1 88 ? 38.776 7.433 -39.836 1.00 65.75 88 LYS A C 1
ATOM 640 O O . LYS A 1 88 ? 39.936 7.517 -39.451 1.00 65.75 88 LYS A O 1
ATOM 645 N N . TRP A 1 89 ? 38.310 8.156 -40.853 1.00 63.97 89 TRP A N 1
ATOM 646 C CA . TRP A 1 89 ? 39.161 9.040 -41.654 1.00 63.97 89 TRP A CA 1
ATOM 647 C C . TRP A 1 89 ? 39.160 10.499 -41.197 1.00 63.97 89 TRP A C 1
ATOM 649 O O . TRP A 1 89 ? 40.023 11.263 -41.617 1.00 63.97 89 TRP A O 1
ATOM 659 N N . ARG A 1 90 ? 38.271 10.901 -40.278 1.00 61.03 90 ARG A N 1
ATOM 660 C CA . ARG A 1 90 ? 38.158 12.307 -39.849 1.00 61.03 90 ARG A CA 1
ATOM 661 C C . ARG A 1 90 ? 39.393 12.815 -39.094 1.00 61.03 90 ARG A C 1
ATOM 663 O O . ARG A 1 90 ? 39.609 14.017 -39.034 1.00 61.03 90 ARG A O 1
ATOM 670 N N . VAL A 1 91 ? 40.203 11.912 -38.537 1.00 60.75 91 VAL A N 1
ATOM 671 C CA . VAL A 1 91 ? 41.466 12.245 -37.848 1.00 60.75 91 VAL A CA 1
ATOM 672 C C . VAL A 1 91 ? 42.663 12.274 -38.814 1.00 60.75 91 VAL A C 1
ATOM 674 O O . VAL A 1 91 ? 43.682 12.879 -38.497 1.00 60.75 91 VAL A O 1
ATOM 677 N N . PHE A 1 92 ? 42.541 11.669 -40.001 1.00 57.88 92 PHE A N 1
ATOM 678 C CA . PHE A 1 92 ? 43.616 11.601 -41.000 1.00 57.88 92 PHE A CA 1
ATOM 679 C C . PHE A 1 92 ? 43.488 12.647 -42.117 1.00 57.88 92 PH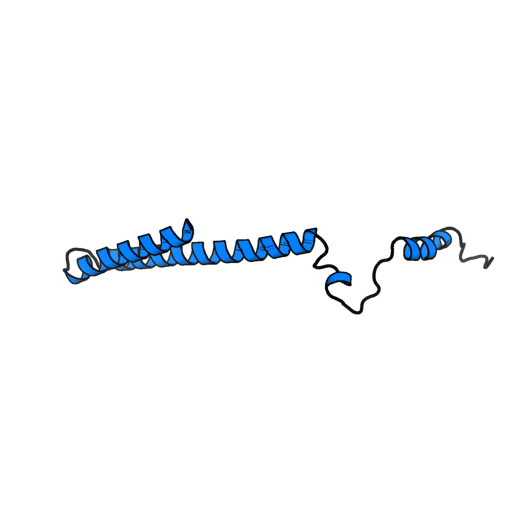E A C 1
ATOM 681 O O . PHE A 1 92 ? 44.468 12.903 -42.809 1.00 57.88 92 PHE A O 1
ATOM 688 N N . VAL A 1 93 ? 42.323 13.286 -42.272 1.00 58.25 93 VAL A N 1
ATOM 689 C CA . VAL A 1 93 ? 42.132 14.387 -43.228 1.00 58.25 93 VAL A CA 1
ATOM 690 C C . VAL A 1 93 ? 42.541 15.708 -42.572 1.00 58.25 93 VAL A C 1
ATOM 692 O O . VAL A 1 93 ? 41.835 16.252 -41.722 1.00 58.25 93 VAL A O 1
ATOM 695 N N . ASN A 1 94 ? 43.705 16.224 -42.965 1.00 53.44 94 ASN A N 1
ATOM 696 C CA . ASN A 1 94 ? 44.186 17.544 -42.570 1.00 53.44 94 ASN A CA 1
ATOM 697 C C . ASN A 1 94 ? 43.387 18.630 -43.327 1.00 53.44 94 ASN A C 1
ATOM 699 O O . ASN A 1 94 ? 43.444 18.657 -44.555 1.00 53.44 94 ASN A O 1
ATOM 703 N N . PRO A 1 95 ? 42.681 19.563 -42.659 1.00 60.56 95 PRO A N 1
ATOM 704 C CA . PRO A 1 95 ? 41.821 20.545 -43.333 1.00 60.56 95 PRO A CA 1
ATOM 705 C C . PRO A 1 95 ? 42.570 21.587 -44.188 1.00 60.56 95 PRO A C 1
ATOM 707 O O . PRO A 1 95 ? 41.932 22.455 -44.777 1.00 60.56 95 PRO A O 1
ATOM 710 N N . ILE A 1 96 ? 43.905 21.540 -44.249 1.00 58.25 96 ILE A N 1
ATOM 711 C CA . ILE A 1 96 ? 44.742 22.549 -44.919 1.00 58.25 96 ILE A CA 1
ATOM 712 C C . ILE A 1 96 ? 45.200 22.093 -46.320 1.00 58.25 96 ILE A C 1
ATOM 714 O O . ILE A 1 96 ? 45.618 22.914 -47.132 1.00 58.25 96 ILE A O 1
ATOM 718 N N . THR A 1 97 ? 45.084 20.807 -46.651 1.00 59.53 97 THR A N 1
ATOM 719 C CA . THR A 1 97 ? 45.460 20.262 -47.965 1.00 59.53 97 THR A CA 1
ATOM 720 C C . THR A 1 97 ? 44.424 19.218 -48.347 1.00 59.53 97 THR A C 1
ATOM 722 O O . THR A 1 97 ? 44.426 18.131 -47.786 1.00 59.53 97 THR A O 1
ATOM 725 N N . GLY A 1 98 ? 43.486 19.582 -49.223 1.00 56.38 98 GLY A N 1
ATOM 726 C CA . GLY A 1 98 ? 42.386 18.721 -49.661 1.00 56.38 98 GLY A CA 1
ATOM 727 C C . GLY A 1 98 ? 42.821 17.609 -50.616 1.00 56.38 98 GLY A C 1
ATOM 728 O O . GLY A 1 98 ? 42.328 17.573 -51.739 1.00 56.38 98 GLY A O 1
ATOM 729 N N . GLU A 1 99 ? 43.718 16.735 -50.159 1.00 45.59 99 GLU A N 1
ATOM 730 C CA . GLU A 1 99 ? 43.982 15.401 -50.713 1.00 45.59 99 GLU A CA 1
ATOM 731 C C . GLU A 1 99 ? 44.113 14.382 -49.576 1.00 45.59 99 GLU A C 1
ATOM 733 O O . GLU A 1 99 ? 44.873 14.656 -48.616 1.00 45.59 99 GLU A O 1
#

Radius of gyration: 30.15 Å; Cα contacts (8 Å, |Δi|>4): 48; chains: 1; bounding box: 65×34×77 Å

=== Feature glossary ===
Each block in this record encodes a different view of the same protein. In brief:

Predicted aligned error. PAE(i, j) answers: if I align the predicted and true structures on residue i, how far off (in Å) do I expect residue j to be? A block-diagonal PAE matrix with low values on the blocks and high values off-diagonal is the signature of a multi-domain protein with confidently predicted domains but uncertain inter-domain orientation.

Contact-map, Ramachandran, and PAE plots. Plot images: a contact map (which residues are close in 3D, as an N×N binary image), a Ramachandran scatter (backbone torsion angles, revealing secondary-structure composition at a glance), and — for AlphaFold structures — a PAE heatmap (pairwise prediction confidence).

Backbone torsions (φ/ψ). φ (phi) and ψ (psi) are the two rotatable backbone dihedrals per residue: φ is the C(i-1)–N–Cα–C torsion, ψ is the N–Cα–C–N(i+1) torsion, both in degrees on (−180°, 180°]. α-helical residues cluster near (−60°, −45°); β-strand residues near (−120°, +130°). A Ramachandran plot is simply a scatter of (φ, ψ) for every residue.

Foldseek 3Di. A 3Di character summarizes, for each residue, the relative orientation of the Cα frame of its nearest spatial neighbor. Because it encodes fold topology rather than chemistry, 3Di alignments detect remote structural similarity that sequence alignment misses.

Radius of gyration, Cα contacts, bounding box. Three whole-structure scalars: the radius of gyration (RMS distance of Cα from centroid, in Å), the count of Cα–Cα contacts (pairs closer than 8 Å and separated by more than four residues in sequence — i.e. tertiary, not local, contacts), and the bounding-box dimensions. Together they distinguish compact globular folds from extended fibres or disordered chains.

Sequence. Sequence gives the chain of amino acids in standard one-letter code (A=alanine, C=cysteine, …, Y=tyrosine), read N→C. It is the only feature that is directly encoded by the gene; all structural features are derived from the folded form of this sequence.

mmCIF coordinates. Atomic coordinates in PDBx/mmCIF format — the same representation the Protein Data Bank distributes. Each line of the _atom_site loop places one backbone atom in Cartesian space (units: ångströms, origin: arbitrary).

Secondary structure (3-state, P-SEA). Three-state secondary structure (P-SEA) collapses the eight DSSP classes into helix (a), strand (b), and coil (c). P-SEA assigns these from Cα geometry alone — distances and angles — without requiring backbone oxygens, so it works on any Cα trace.

InterPro / GO / CATH / organism. Functional annotations link the protein to curated databases. InterPro entries identify conserved domains and families by matching the sequence against member-database signatures (Pfam, PROSITE, CDD, …). Gene Ontology (GO) terms describe molecular function, biological process, and cellular component in a controlled vocabulary. CATH places the structure in a hierarchical fold classification (Class/Architecture/Topology/Homologous-superfamily). The organism is the source species.

B-factor. B-factor (Debye–Waller factor) reflects atomic displacement in the crystal lattice. It is an experimental observable (units Å²), not a predictio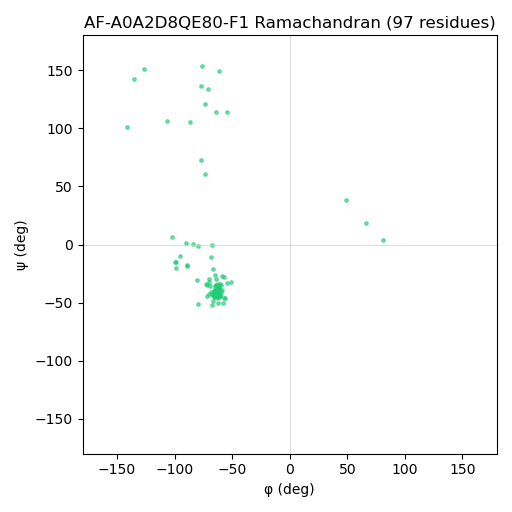n; low values mean the atom is pinned down, high values mean it moves or is heterogeneous across the crystal.

Rendered structure images. Structure images are PyMOL renders from six orthogonal camera directions. Cartoon representation draws helices as coils and strands as arrows; sticks shows the backbone as bonds; surface shows the solvent-excluded envelope. Rainbow coloring maps sequence position to hue (blue→red, N→C); chain coloring assigns a distinct color per polypeptide.

Solvent-accessible surface area. Solvent-accessible surface area (SASA) is the area in Å² traced out by the centre of a 1.4 Å probe sphere (a water molecule) rolled over the protein's van der Waals surface (Shrake–Rupley / Lee–Richards construction). Buried residues have near-zero SASA; fully exposed residues can exceed 200 Å². The total SASA scales roughly with the number of surface residues.

Secondary structure (8-state, DSSP). The SS8 string is DSSP's per-residue secondary-structure call. α-helix (H) means an i→i+4 H-bond ladder; β-strand (E) means the residue participates in a β-sheet; 3₁₀ (G) and π (I) are tighter and wider helices; T/S are turns/bends; '-' is loop.

pLDDT. For AlphaFold models, the B-factor field carries pLDDT — the model's own estimate of local accuracy on a 0–100 scale. Regions with pLDDT<50 should be treated as essentially unmodeled; they often correspond to intrinsically disordered segments.

Nearest PDB structures. Nearest PDB neighbors are the top structural matches found by Foldseek when searching this structure against the entire Protein Data Bank. Each hit reports a TM-score (0 to 1; >0.5 almost always implies the same fold) and an E-value. These are *structural* homologs — they may share no detectable sequence similarity.